Protein AF-A0A6H1NBL3-F1 (afdb_monomer_lite)

Secondary structure (DSSP, 8-state):
-PPPP---PPPP--------------S--GGGGTTS-TTTTTTTSS-EEEEEEEETTEEEEEEEETTTTEEEEEEEESS-S-EEEEEEETTEEEEEEE-SSTTS-SBPPPEE-SSSTT-EEEEEETTEEEEPPPTT----

pLDDT: mean 83.61, std 17.59, range [37.84, 98.5]

Structure (mmCIF, N/CA/C/O backbone):
data_AF-A0A6H1NBL3-F1
#
_entry.id   AF-A0A6H1NBL3-F1
#
loop_
_atom_site.group_PDB
_atom_site.id
_atom_site.type_symbol
_atom_site.label_atom_id
_atom_site.label_alt_id
_atom_site.label_comp_id
_atom_site.label_asym_id
_atom_site.label_entity_id
_atom_site.label_seq_id
_atom_site.pdbx_PDB_ins_code
_atom_site.Cartn_x
_atom_site.Cartn_y
_atom_site.Cartn_z
_atom_site.occupancy
_atom_site.B_iso_or_equiv
_atom_site.auth_seq_id
_atom_site.auth_comp_id
_atom_site.auth_asym_id
_atom_site.auth_atom_id
_atom_site.pdbx_PDB_model_num
ATOM 1 N N . MET A 1 1 ? 80.287 1.119 8.925 1.00 37.84 1 MET A N 1
ATOM 2 C CA . MET A 1 1 ? 79.124 0.773 8.079 1.00 37.84 1 MET A CA 1
ATOM 3 C C . MET A 1 1 ? 77.895 1.315 8.794 1.00 37.84 1 MET A C 1
ATOM 5 O O . MET A 1 1 ? 77.642 0.886 9.910 1.00 37.84 1 MET A O 1
ATOM 9 N N . ALA A 1 2 ? 77.258 2.354 8.249 1.00 40.44 2 ALA A N 1
ATOM 10 C CA . ALA A 1 2 ? 76.146 3.067 8.883 1.00 40.44 2 ALA A CA 1
ATOM 11 C C . ALA A 1 2 ? 74.809 2.470 8.414 1.00 40.44 2 ALA A C 1
ATOM 13 O O . ALA A 1 2 ? 74.634 2.261 7.215 1.00 40.44 2 ALA A O 1
ATOM 14 N N . ALA A 1 3 ? 73.904 2.173 9.348 1.00 44.50 3 ALA A N 1
ATOM 15 C CA . ALA A 1 3 ? 72.587 1.607 9.066 1.00 44.50 3 ALA A CA 1
ATOM 16 C C . ALA A 1 3 ? 71.527 2.718 9.071 1.00 44.50 3 ALA A C 1
ATOM 18 O O . ALA A 1 3 ? 71.349 3.419 10.067 1.00 44.50 3 ALA A O 1
ATOM 19 N N . THR A 1 4 ? 70.858 2.892 7.937 1.00 51.47 4 THR A N 1
ATOM 20 C CA . THR A 1 4 ? 69.825 3.904 7.697 1.00 51.47 4 THR A CA 1
ATOM 21 C C . THR A 1 4 ? 68.479 3.432 8.252 1.00 51.47 4 THR A C 1
ATOM 23 O O . THR A 1 4 ? 68.053 2.313 7.973 1.00 51.47 4 THR A O 1
ATOM 26 N N . VAL A 1 5 ? 67.794 4.285 9.017 1.00 49.59 5 VAL A N 1
ATOM 27 C CA . VAL A 1 5 ? 66.425 4.059 9.516 1.00 49.59 5 VAL A CA 1
ATOM 28 C C . VAL A 1 5 ? 65.434 4.596 8.483 1.00 49.59 5 VAL A C 1
ATOM 30 O O . VAL A 1 5 ? 65.539 5.753 8.084 1.00 49.59 5 VAL A O 1
ATOM 33 N N . VAL A 1 6 ? 64.466 3.779 8.060 1.00 50.47 6 VAL A N 1
ATOM 34 C CA . VAL A 1 6 ? 63.364 4.205 7.182 1.00 50.47 6 VAL A CA 1
ATOM 35 C C . VAL A 1 6 ? 62.082 4.248 8.009 1.00 50.47 6 VAL A C 1
ATOM 37 O O . VAL A 1 6 ? 61.618 3.222 8.497 1.00 50.47 6 VAL A O 1
ATOM 40 N N . VAL A 1 7 ? 61.528 5.448 8.189 1.00 51.19 7 VAL A N 1
ATOM 41 C CA . VAL A 1 7 ? 60.225 5.678 8.828 1.00 51.19 7 VAL A CA 1
ATOM 42 C C . VAL A 1 7 ? 59.164 5.667 7.731 1.00 51.19 7 VAL A C 1
ATOM 44 O O . VAL A 1 7 ? 59.145 6.552 6.878 1.00 51.19 7 VAL A O 1
ATOM 47 N N . THR A 1 8 ? 58.285 4.669 7.729 1.00 50.19 8 THR A N 1
ATOM 48 C CA . THR A 1 8 ? 57.103 4.649 6.860 1.00 50.19 8 THR A CA 1
ATOM 49 C C . THR A 1 8 ? 55.983 5.445 7.521 1.00 50.19 8 THR A C 1
ATOM 51 O O . THR A 1 8 ? 55.444 5.032 8.546 1.00 50.19 8 THR A O 1
ATOM 54 N N . ALA A 1 9 ? 55.652 6.600 6.943 1.00 55.16 9 ALA A N 1
ATOM 55 C CA . ALA A 1 9 ? 54.492 7.395 7.320 1.00 55.16 9 ALA A CA 1
ATOM 56 C C . ALA A 1 9 ? 53.205 6.620 6.985 1.00 55.16 9 ALA A C 1
ATOM 58 O O . ALA A 1 9 ? 52.962 6.291 5.825 1.00 55.16 9 ALA A O 1
ATOM 59 N N . GLY A 1 10 ? 52.400 6.307 8.003 1.00 49.34 10 GLY A N 1
ATOM 60 C CA . GLY A 1 10 ? 51.049 5.786 7.814 1.00 49.34 10 GLY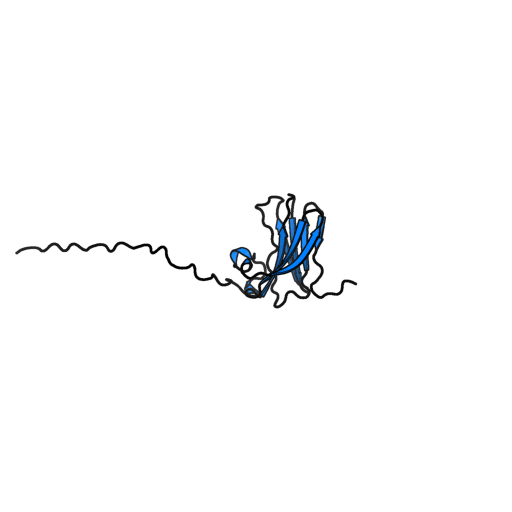 A CA 1
ATOM 61 C C . GLY A 1 10 ? 50.155 6.884 7.244 1.00 49.34 10 GLY A C 1
ATOM 62 O O . GLY A 1 10 ? 50.050 7.960 7.832 1.00 49.34 10 GLY A O 1
ATOM 63 N N . ALA A 1 11 ? 49.547 6.628 6.087 1.00 54.69 11 ALA A N 1
ATOM 64 C CA . ALA A 1 11 ? 48.503 7.479 5.543 1.00 54.69 11 ALA A CA 1
ATOM 65 C C . ALA A 1 11 ? 47.272 7.379 6.453 1.00 54.69 11 ALA A C 1
ATOM 67 O O . ALA A 1 11 ? 46.803 6.284 6.751 1.00 54.69 11 ALA A O 1
ATOM 68 N N . ALA A 1 12 ? 46.791 8.524 6.927 1.00 51.81 12 ALA A N 1
ATOM 69 C CA . ALA A 1 12 ? 45.518 8.623 7.615 1.00 51.81 12 ALA A CA 1
ATOM 70 C C . ALA A 1 12 ? 44.394 8.421 6.591 1.00 51.81 12 ALA A C 1
ATOM 72 O O . ALA A 1 12 ? 44.301 9.184 5.629 1.00 51.81 12 ALA A O 1
ATOM 73 N N . ASP A 1 13 ? 43.552 7.409 6.800 1.00 48.25 13 ASP A N 1
ATOM 74 C CA . ASP A 1 13 ? 42.266 7.282 6.122 1.00 48.25 13 ASP A CA 1
ATOM 75 C C . ASP A 1 13 ? 41.402 8.490 6.496 1.00 48.25 13 ASP A C 1
ATOM 77 O O . ASP A 1 13 ? 40.845 8.589 7.593 1.00 48.25 13 ASP A O 1
ATOM 81 N N . VAL A 1 14 ? 41.342 9.458 5.586 1.00 50.44 14 VAL A N 1
ATOM 82 C CA . VAL A 1 14 ? 40.421 10.585 5.675 1.00 50.44 14 VAL A CA 1
ATOM 83 C C . VAL A 1 14 ? 39.042 10.026 5.335 1.00 50.44 14 VAL A C 1
ATOM 85 O O . VAL A 1 14 ? 38.744 9.741 4.178 1.00 50.44 14 VAL A O 1
ATOM 88 N N . LEU A 1 15 ? 38.220 9.797 6.358 1.00 52.59 15 LEU A N 1
ATOM 89 C CA . LEU A 1 15 ? 36.793 9.535 6.193 1.00 52.59 15 LEU A CA 1
ATOM 90 C C . LEU A 1 15 ? 36.165 10.804 5.612 1.00 52.59 15 LEU A C 1
ATOM 92 O O . LEU A 1 15 ? 35.911 11.756 6.347 1.00 52.59 15 LEU A O 1
ATOM 96 N N . ASP A 1 16 ? 35.984 10.827 4.296 1.00 47.94 16 ASP A N 1
ATOM 97 C CA . ASP A 1 16 ? 35.260 11.876 3.588 1.00 47.94 16 ASP A CA 1
ATOM 98 C C . ASP A 1 16 ? 33.757 11.769 3.932 1.00 47.94 16 ASP A C 1
ATOM 100 O O . ASP A 1 16 ? 33.143 10.731 3.660 1.00 47.94 16 ASP A O 1
ATOM 104 N N . PRO A 1 17 ? 33.150 12.772 4.595 1.00 53.00 17 PRO A N 1
ATOM 105 C CA . PRO A 1 17 ? 31.740 12.739 4.965 1.00 53.00 17 PRO A CA 1
ATOM 106 C C . PRO A 1 17 ? 30.813 13.292 3.867 1.00 53.00 17 PRO A C 1
ATOM 108 O O . PRO A 1 17 ? 29.631 13.495 4.141 1.00 53.00 17 PRO A O 1
ATOM 111 N N . ASP A 1 18 ? 31.303 13.525 2.644 1.00 52.12 18 ASP A N 1
ATOM 112 C CA . ASP A 1 18 ? 30.566 14.210 1.576 1.00 52.12 18 ASP A CA 1
ATOM 113 C C . ASP A 1 18 ? 30.344 13.315 0.348 1.00 52.12 18 ASP A C 1
ATOM 115 O O . ASP A 1 18 ? 30.398 13.757 -0.795 1.00 52.12 18 ASP A O 1
ATOM 119 N N . GLN A 1 19 ? 30.055 12.026 0.552 1.00 55.97 19 GLN A N 1
ATOM 120 C CA . GLN A 1 19 ? 29.465 11.224 -0.517 1.00 55.97 19 GLN A CA 1
ATOM 121 C C . GLN A 1 19 ? 27.943 11.432 -0.487 1.00 55.97 19 GLN A C 1
ATOM 123 O O . GLN A 1 19 ? 27.290 10.953 0.448 1.00 55.97 19 GLN A O 1
ATOM 128 N N . PRO A 1 20 ? 27.328 12.093 -1.491 1.00 54.75 20 PRO A N 1
ATOM 129 C CA . PRO A 1 20 ? 25.880 12.103 -1.610 1.00 54.75 20 PRO A CA 1
ATOM 130 C C . PRO A 1 20 ? 25.423 10.651 -1.662 1.00 54.75 20 PRO A C 1
ATOM 132 O O . PRO A 1 20 ? 25.864 9.898 -2.536 1.00 54.75 20 PRO A O 1
ATOM 135 N N . ALA A 1 21 ? 24.579 10.238 -0.714 1.00 59.22 21 ALA A N 1
ATOM 136 C CA . ALA A 1 21 ? 23.981 8.915 -0.742 1.00 59.22 21 ALA A CA 1
ATOM 137 C C . ALA A 1 21 ? 23.306 8.753 -2.108 1.00 59.22 21 ALA A C 1
ATOM 139 O O . ALA A 1 21 ? 22.300 9.411 -2.389 1.00 59.22 21 ALA A O 1
ATOM 140 N N . ALA A 1 22 ? 23.904 7.935 -2.981 1.00 59.16 22 ALA A N 1
ATOM 141 C CA . ALA A 1 22 ? 23.353 7.674 -4.300 1.00 59.16 22 ALA A CA 1
ATOM 142 C C . ALA A 1 22 ? 21.890 7.253 -4.118 1.00 59.16 22 ALA A C 1
ATOM 144 O O . ALA A 1 22 ? 21.587 6.547 -3.145 1.00 59.16 22 ALA A O 1
ATOM 145 N N . PRO A 1 23 ? 20.966 7.690 -4.992 1.00 58.66 23 PRO A N 1
ATOM 146 C CA . PRO A 1 23 ? 19.578 7.292 -4.868 1.00 58.66 23 PRO A CA 1
ATOM 147 C C . PRO A 1 23 ? 19.529 5.766 -4.916 1.00 58.66 23 PRO A C 1
ATOM 149 O O . PRO A 1 23 ? 19.715 5.171 -5.971 1.00 58.66 23 PRO A O 1
ATOM 152 N N . THR A 1 24 ? 19.339 5.136 -3.752 1.00 65.62 24 THR A N 1
ATOM 153 C CA . THR A 1 24 ? 19.089 3.698 -3.648 1.00 65.62 24 THR A CA 1
ATOM 154 C C . THR A 1 24 ? 17.899 3.400 -4.544 1.00 65.62 24 THR A C 1
ATOM 156 O O . THR A 1 24 ? 16.771 3.808 -4.242 1.00 65.62 24 THR A O 1
ATOM 159 N N . SER A 1 25 ? 18.186 2.788 -5.687 1.00 78.81 25 SER A N 1
ATOM 160 C CA . SER A 1 25 ? 17.185 2.211 -6.564 1.00 78.81 25 SER A CA 1
ATOM 161 C C . SER A 1 25 ? 16.447 1.120 -5.801 1.00 78.81 25 SER A C 1
ATOM 163 O O . SER A 1 25 ? 17.005 0.528 -4.875 1.00 78.81 25 SER A O 1
ATOM 165 N N . ALA A 1 26 ? 15.209 0.844 -6.202 1.00 88.69 26 ALA A N 1
ATOM 166 C CA . ALA A 1 26 ? 14.515 -0.356 -5.761 1.00 88.69 26 ALA A CA 1
ATOM 167 C C . ALA A 1 26 ? 15.433 -1.585 -5.893 1.00 88.69 26 ALA A C 1
ATOM 169 O O . ALA A 1 26 ? 16.112 -1.737 -6.913 1.00 88.69 26 ALA A O 1
ATOM 170 N N . SER A 1 27 ? 15.477 -2.434 -4.867 1.00 91.75 27 SER A N 1
ATOM 171 C CA . SER A 1 27 ? 16.307 -3.650 -4.856 1.00 91.75 27 SER A CA 1
ATOM 172 C C . SER A 1 27 ? 15.657 -4.834 -5.571 1.00 91.75 27 SER A C 1
ATOM 174 O O . SER A 1 27 ? 16.341 -5.804 -5.889 1.00 91.75 27 SER A O 1
ATOM 176 N N . CYS A 1 28 ? 14.361 -4.744 -5.872 1.00 96.12 28 CYS A N 1
ATOM 177 C CA . CYS A 1 28 ? 13.594 -5.762 -6.581 1.00 96.12 28 CYS A CA 1
ATOM 178 C C . CYS A 1 28 ? 12.640 -5.118 -7.602 1.00 96.12 28 CYS A C 1
ATOM 180 O O . CYS A 1 28 ? 12.397 -3.907 -7.580 1.00 96.12 28 CYS A O 1
ATOM 182 N N . ARG A 1 29 ? 12.060 -5.934 -8.495 1.00 96.56 29 ARG A N 1
ATOM 183 C CA . ARG A 1 29 ? 10.996 -5.489 -9.407 1.00 96.56 29 ARG A CA 1
ATOM 184 C C . ARG A 1 29 ? 9.998 -6.601 -9.729 1.00 96.56 29 ARG A C 1
ATOM 186 O O . ARG A 1 29 ? 10.364 -7.753 -9.931 1.00 96.56 29 ARG A O 1
ATOM 193 N N . GLY A 1 30 ? 8.722 -6.245 -9.848 1.00 95.81 30 GLY A N 1
ATOM 194 C CA . GLY A 1 30 ? 7.638 -7.129 -10.253 1.00 95.81 30 GLY A CA 1
ATOM 195 C C . GLY A 1 30 ? 7.521 -8.335 -9.327 1.00 95.81 30 GLY A C 1
ATOM 196 O O . GLY A 1 30 ? 7.360 -8.184 -8.118 1.00 95.81 30 GLY A O 1
ATOM 197 N N . ARG A 1 31 ? 7.602 -9.540 -9.903 1.00 96.56 31 ARG A N 1
ATOM 198 C CA . ARG A 1 31 ? 7.495 -10.802 -9.155 1.00 96.56 31 ARG A CA 1
ATOM 199 C C . ARG A 1 31 ? 8.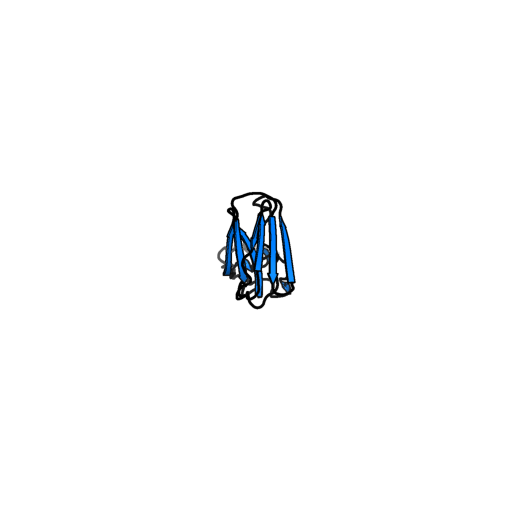625 -11.006 -8.150 1.00 96.56 31 ARG A C 1
ATOM 201 O O . ARG A 1 31 ? 8.374 -11.632 -7.129 1.00 96.56 31 ARG A O 1
ATOM 208 N N . ASP A 1 32 ? 9.801 -10.423 -8.370 1.00 96.94 32 ASP A N 1
ATOM 209 C CA . ASP A 1 32 ? 10.918 -10.536 -7.421 1.00 96.94 32 ASP A CA 1
ATOM 210 C C . ASP A 1 32 ? 10.637 -9.784 -6.109 1.00 96.94 32 ASP A C 1
ATOM 212 O O . ASP A 1 32 ? 11.187 -10.116 -5.064 1.00 96.94 32 ASP A O 1
ATOM 216 N N . CYS A 1 33 ? 9.740 -8.793 -6.145 1.00 96.94 33 CYS A N 1
ATOM 217 C CA . CYS A 1 33 ? 9.250 -8.092 -4.958 1.00 96.94 33 CYS A CA 1
ATOM 218 C C . CYS A 1 33 ? 8.049 -8.780 -4.291 1.00 96.94 33 CYS A C 1
ATOM 220 O O . CYS A 1 33 ? 7.614 -8.347 -3.222 1.00 96.94 33 CYS A O 1
ATOM 222 N N . GLN A 1 34 ? 7.440 -9.781 -4.933 1.00 97.25 34 GLN A N 1
ATOM 223 C CA . GLN A 1 34 ? 6.181 -10.348 -4.463 1.00 97.25 34 GLN A CA 1
ATOM 224 C C . GLN A 1 34 ? 6.366 -11.017 -3.097 1.00 97.25 34 GLN A C 1
ATOM 226 O O . GLN A 1 34 ? 7.253 -11.844 -2.909 1.00 97.25 34 GLN A O 1
ATOM 231 N N . GLY A 1 35 ? 5.511 -10.663 -2.137 1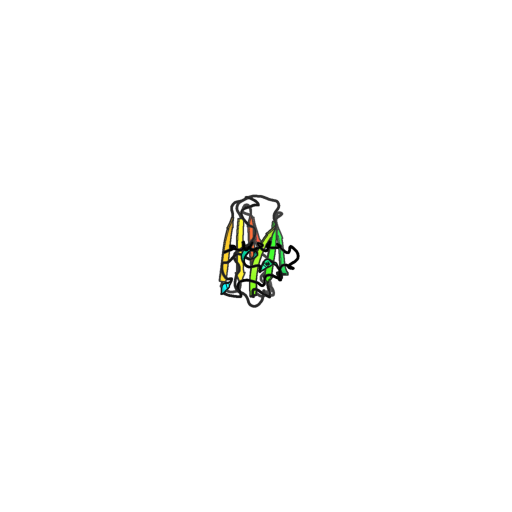.00 97.12 35 GLY A N 1
ATOM 232 C CA . GLY A 1 35 ? 5.598 -11.170 -0.766 1.00 97.12 35 GLY A CA 1
ATOM 233 C C . GLY A 1 35 ? 6.607 -10.436 0.125 1.00 97.12 35 GLY A C 1
ATOM 234 O O . GLY A 1 35 ? 6.605 -10.672 1.331 1.00 97.12 35 GLY A O 1
ATOM 235 N N . GLN A 1 36 ? 7.403 -9.510 -0.419 1.00 96.94 36 GLN A N 1
ATOM 236 C CA . GLN A 1 36 ? 8.300 -8.659 0.366 1.00 96.94 36 GLN A CA 1
ATOM 237 C C . GLN A 1 36 ? 7.601 -7.390 0.851 1.00 96.94 36 GLN A C 1
ATOM 239 O O . GLN A 1 36 ? 6.590 -6.961 0.295 1.00 96.94 36 GLN A O 1
ATOM 244 N N . PHE A 1 37 ? 8.144 -6.755 1.888 1.00 95.81 37 PHE A N 1
ATOM 245 C CA . PHE A 1 37 ? 7.633 -5.471 2.370 1.00 95.81 37 PHE A CA 1
ATOM 246 C C . PHE A 1 37 ? 8.259 -4.292 1.609 1.00 95.81 37 PHE A C 1
ATOM 248 O O . PHE A 1 37 ? 9.427 -4.347 1.234 1.00 95.81 37 PHE A O 1
ATOM 255 N N . PRO A 1 38 ? 7.521 -3.186 1.404 1.00 94.56 38 PRO A N 1
ATOM 256 C CA . PRO A 1 38 ? 7.969 -2.088 0.543 1.00 94.56 38 PRO A CA 1
ATOM 257 C C . PRO A 1 38 ? 9.132 -1.268 1.118 1.00 94.56 38 PRO A C 1
ATOM 259 O O . PRO A 1 38 ? 9.872 -0.649 0.355 1.00 94.56 38 PRO A O 1
ATOM 262 N N . THR A 1 39 ? 9.288 -1.216 2.447 1.00 93.06 39 THR A N 1
ATOM 263 C CA . THR A 1 39 ? 10.324 -0.393 3.096 1.00 93.06 39 THR A CA 1
ATOM 264 C C . THR A 1 39 ? 11.731 -0.975 2.924 1.00 93.06 39 THR A C 1
ATOM 266 O O . THR A 1 39 ? 12.588 -0.223 2.459 1.00 93.06 39 THR A O 1
ATOM 269 N N . PRO A 1 40 ? 11.992 -2.267 3.233 1.00 92.75 40 PRO A N 1
ATOM 270 C CA . PRO A 1 40 ? 13.297 -2.881 2.969 1.00 92.75 40 PRO A CA 1
ATOM 271 C C . PRO A 1 40 ? 13.726 -2.780 1.504 1.00 92.75 40 PRO A C 1
ATOM 273 O O . PRO A 1 40 ? 14.895 -2.535 1.231 1.00 92.75 40 PRO A O 1
ATOM 276 N N . GLU A 1 41 ? 12.768 -2.877 0.577 1.00 94.38 41 GLU A N 1
ATOM 277 C CA . GLU A 1 41 ? 13.050 -2.886 -0.860 1.00 94.38 41 GLU A CA 1
ATOM 278 C C . GLU A 1 41 ? 13.157 -1.488 -1.499 1.00 94.38 41 GLU A C 1
ATOM 280 O O . GLU A 1 41 ? 13.259 -1.349 -2.718 1.00 94.38 41 GLU A O 1
ATOM 285 N N . ALA A 1 42 ? 13.068 -0.428 -0.688 1.00 95.00 42 ALA A N 1
ATOM 286 C CA . ALA A 1 42 ? 13.009 0.973 -1.115 1.00 95.00 42 ALA A CA 1
ATOM 287 C C . ALA A 1 42 ? 11.837 1.335 -2.059 1.00 95.00 42 ALA A C 1
ATOM 289 O O . ALA A 1 42 ? 11.755 2.475 -2.526 1.00 95.00 42 ALA A O 1
ATOM 290 N N . CYS A 1 43 ? 10.871 0.433 -2.260 1.00 95.75 43 CYS A N 1
ATOM 291 C CA . CYS A 1 43 ? 9.697 0.642 -3.112 1.00 95.75 43 CYS A CA 1
ATOM 292 C C . CYS A 1 43 ? 8.780 1.763 -2.621 1.00 95.75 43 CYS A C 1
ATOM 294 O O . CYS A 1 43 ? 8.035 2.343 -3.401 1.00 95.75 43 CYS A O 1
ATOM 296 N N . GLY A 1 44 ? 8.841 2.121 -1.337 1.00 94.19 44 GLY A N 1
ATOM 297 C CA . GLY A 1 44 ? 8.081 3.251 -0.800 1.00 94.19 44 GLY A CA 1
ATOM 298 C C . GLY A 1 44 ? 8.503 4.631 -1.330 1.00 94.19 44 GLY A C 1
ATOM 299 O O . GLY A 1 44 ? 7.739 5.581 -1.169 1.00 94.19 44 GLY A O 1
ATOM 300 N N . ARG A 1 45 ? 9.690 4.767 -1.946 1.00 93.12 45 ARG A N 1
ATOM 301 C CA . ARG A 1 45 ? 10.289 6.071 -2.298 1.00 93.12 45 ARG A CA 1
ATOM 302 C C . ARG A 1 45 ? 9.560 6.820 -3.409 1.00 93.12 45 ARG A C 1
ATOM 304 O O . ARG A 1 45 ? 9.373 8.027 -3.301 1.00 93.12 45 ARG A O 1
ATOM 311 N N . ASP A 1 46 ? 9.156 6.124 -4.464 1.00 94.56 46 ASP A N 1
ATOM 312 C CA . ASP A 1 46 ? 8.416 6.695 -5.598 1.00 94.56 46 ASP A CA 1
ATOM 313 C C . ASP A 1 46 ? 6.925 6.327 -5.567 1.00 94.56 46 ASP A C 1
ATOM 315 O O . ASP A 1 46 ? 6.183 6.588 -6.519 1.00 94.56 46 ASP A O 1
ATOM 319 N N . ALA A 1 47 ? 6.486 5.721 -4.464 1.00 97.06 47 ALA A N 1
ATOM 320 C CA . ALA A 1 47 ? 5.158 5.169 -4.342 1.00 97.06 47 ALA A CA 1
ATOM 321 C C . ALA A 1 47 ? 4.084 6.248 -4.246 1.00 97.06 47 ALA A C 1
ATOM 323 O O . ALA A 1 47 ? 4.117 7.144 -3.391 1.00 97.06 47 ALA A O 1
ATOM 324 N N . ARG A 1 48 ? 3.058 6.101 -5.073 1.00 97.69 48 ARG A N 1
ATOM 325 C CA . ARG A 1 48 ? 1.900 6.988 -5.144 1.00 97.69 48 ARG A CA 1
ATOM 326 C C . ARG A 1 48 ? 0.705 6.347 -4.468 1.00 97.69 48 ARG A C 1
ATOM 328 O O . ARG A 1 48 ? 0.608 5.129 -4.370 1.00 97.69 48 ARG A O 1
ATOM 335 N N . THR A 1 49 ? -0.180 7.188 -3.948 1.00 98.00 49 THR A N 1
ATOM 336 C CA . THR A 1 49 ? -1.470 6.737 -3.432 1.00 98.00 49 THR A CA 1
ATOM 337 C C . THR A 1 49 ? -2.468 6.810 -4.569 1.00 98.00 49 THR A C 1
ATOM 339 O O . THR A 1 49 ? -2.794 7.897 -5.032 1.00 98.00 49 THR A O 1
ATOM 342 N N . GLU A 1 50 ? -2.941 5.652 -4.999 1.00 97.44 50 GLU A N 1
ATOM 343 C CA . GLU A 1 50 ? -3.836 5.518 -6.145 1.00 97.44 50 GLU A CA 1
ATOM 344 C C . GLU A 1 50 ? -5.308 5.499 -5.703 1.00 97.44 50 GLU A C 1
ATOM 346 O O . GLU A 1 50 ? -6.189 5.987 -6.404 1.00 97.44 50 GLU A O 1
ATOM 351 N N . SER A 1 51 ? -5.585 4.981 -4.500 1.00 96.69 51 SER A N 1
ATOM 352 C CA . SER A 1 51 ? -6.910 5.021 -3.875 1.00 96.69 51 SER A CA 1
ATOM 353 C C . SER A 1 51 ? -6.811 5.202 -2.366 1.00 96.69 51 SER A C 1
ATOM 355 O O . SER A 1 51 ? -5.784 4.914 -1.748 1.00 96.69 51 SER A O 1
ATOM 357 N N . THR A 1 52 ? -7.883 5.690 -1.749 1.00 96.56 52 THR A N 1
ATOM 358 C CA . THR A 1 52 ? -7.964 5.889 -0.300 1.00 96.56 52 THR A CA 1
ATOM 359 C C . THR A 1 52 ? -9.376 5.619 0.193 1.00 96.56 52 THR A C 1
ATOM 361 O O . THR A 1 52 ? -10.351 6.045 -0.424 1.00 96.56 52 THR A O 1
ATOM 364 N N . VAL A 1 53 ? -9.487 4.954 1.341 1.00 95.88 53 VAL A N 1
ATOM 365 C CA . VAL A 1 53 ? -10.731 4.872 2.108 1.00 95.88 53 VAL A CA 1
ATOM 366 C C . VAL A 1 53 ? -10.466 5.233 3.564 1.00 95.88 53 VAL A C 1
ATOM 368 O O . VAL A 1 53 ? -9.456 4.839 4.144 1.00 95.88 53 VAL A O 1
ATOM 371 N N . THR A 1 54 ? -11.401 5.958 4.169 1.00 93.69 54 THR A N 1
ATOM 372 C CA . THR A 1 54 ? -11.372 6.285 5.595 1.00 93.69 54 THR A CA 1
ATOM 373 C C . THR A 1 54 ? -12.606 5.700 6.258 1.00 93.69 54 THR A C 1
ATOM 375 O O . THR A 1 54 ? -13.727 5.957 5.822 1.00 93.69 54 THR A O 1
ATOM 378 N N . ARG A 1 55 ? -12.420 4.915 7.322 1.00 89.50 55 ARG A N 1
ATOM 379 C CA . ARG A 1 55 ? -13.528 4.318 8.079 1.00 89.50 55 ARG A CA 1
ATOM 380 C C . ARG A 1 55 ? -13.141 4.136 9.540 1.00 89.50 55 ARG A C 1
ATOM 382 O O . ARG A 1 55 ? -12.085 3.592 9.828 1.00 89.50 55 ARG A O 1
ATOM 389 N N . ALA A 1 56 ? -14.001 4.560 10.466 1.00 84.94 56 ALA A N 1
ATOM 390 C CA . ALA A 1 56 ? -13.801 4.354 11.907 1.00 84.94 56 ALA A CA 1
ATOM 391 C C . ALA A 1 56 ? -12.393 4.757 12.416 1.00 84.94 56 ALA A C 1
ATOM 393 O O . ALA A 1 56 ? -11.785 4.052 13.212 1.00 84.94 56 ALA A O 1
ATOM 394 N N . GLY A 1 57 ? -11.843 5.872 11.918 1.00 83.56 57 GLY A N 1
ATOM 395 C CA . GLY A 1 57 ? -10.534 6.387 12.347 1.00 83.56 57 GLY A CA 1
ATOM 396 C C . GLY A 1 57 ? -9.305 5.686 11.749 1.00 83.56 57 GLY A C 1
ATOM 397 O O . GLY A 1 57 ? -8.183 6.092 12.052 1.00 83.56 57 GLY A O 1
ATOM 398 N N . GLN A 1 58 ? -9.490 4.681 10.885 1.00 88.06 58 GLN A N 1
ATOM 399 C CA . GLN A 1 58 ? -8.424 4.114 10.055 1.00 88.06 58 GLN A CA 1
ATOM 400 C C . GLN A 1 58 ? -8.492 4.689 8.633 1.00 88.06 58 GLN A C 1
ATOM 402 O O . GLN A 1 58 ? -9.579 4.872 8.080 1.00 88.06 58 GLN A O 1
ATOM 407 N N . VAL A 1 59 ? -7.329 4.956 8.048 1.00 93.81 59 VAL A N 1
ATOM 408 C CA . VAL A 1 59 ? -7.149 5.354 6.650 1.00 93.81 59 VAL A CA 1
ATOM 409 C C . VAL A 1 59 ? -6.387 4.235 5.956 1.00 93.81 59 VAL A C 1
ATOM 411 O O . VAL A 1 59 ? -5.276 3.912 6.368 1.00 93.81 59 VAL A O 1
ATOM 414 N N . VAL A 1 60 ? -6.982 3.645 4.926 1.00 96.12 60 VAL A N 1
ATOM 415 C CA . VAL A 1 60 ? -6.358 2.608 4.097 1.00 96.12 60 VAL A CA 1
ATOM 416 C C . VAL A 1 60 ? -6.003 3.226 2.757 1.00 96.12 60 VAL A C 1
ATOM 418 O O . VAL A 1 60 ? -6.846 3.851 2.109 1.00 96.12 60 VAL A O 1
ATOM 421 N N . LEU A 1 61 ? -4.747 3.070 2.364 1.00 97.75 61 LEU A N 1
ATOM 422 C CA . LEU A 1 61 ? -4.159 3.611 1.153 1.00 97.75 61 LEU A CA 1
ATOM 423 C C . LEU A 1 61 ? -3.802 2.452 0.229 1.00 97.75 61 LEU A C 1
ATOM 425 O O . LEU A 1 61 ? -3.082 1.539 0.629 1.00 97.75 61 LEU A O 1
ATOM 429 N N . LEU A 1 62 ? -4.253 2.524 -1.019 1.00 98.19 62 LEU A N 1
ATOM 430 C CA . LEU A 1 62 ? -3.717 1.689 -2.086 1.00 98.19 62 LEU A CA 1
ATOM 431 C C . LEU A 1 62 ? -2.484 2.381 -2.652 1.00 98.19 62 LEU A C 1
ATOM 433 O O . LEU A 1 62 ? -2.586 3.475 -3.213 1.00 98.19 62 LEU A O 1
ATOM 437 N N . ARG A 1 63 ? -1.322 1.763 -2.459 1.00 98.38 63 ARG A N 1
ATOM 438 C CA . ARG A 1 63 ? -0.023 2.303 -2.853 1.00 98.38 63 ARG A CA 1
ATOM 439 C C . ARG A 1 63 ? 0.480 1.573 -4.094 1.00 98.38 63 ARG A C 1
ATOM 441 O O . ARG A 1 63 ? 0.312 0.361 -4.193 1.00 98.38 63 ARG A O 1
ATOM 448 N N . PHE A 1 64 ? 1.100 2.305 -5.015 1.00 97.94 64 PHE A N 1
ATOM 449 C CA . PHE A 1 64 ? 1.726 1.763 -6.223 1.00 97.94 64 PHE A CA 1
ATOM 450 C C . PHE A 1 64 ? 3.102 2.383 -6.439 1.00 97.94 64 PHE A C 1
ATOM 452 O O . PHE A 1 64 ? 3.230 3.608 -6.404 1.00 97.94 64 PHE A O 1
ATOM 459 N N . SER A 1 65 ? 4.111 1.554 -6.700 1.00 97.69 65 SER A N 1
ATOM 460 C CA . SER A 1 65 ? 5.457 1.995 -7.080 1.00 97.69 65 SER A CA 1
ATOM 461 C C . SER A 1 65 ? 5.726 1.672 -8.552 1.00 97.69 65 SER A C 1
ATOM 463 O O . SER A 1 65 ? 5.788 0.493 -8.916 1.00 97.69 65 SER A O 1
ATOM 465 N N . PRO A 1 66 ? 5.922 2.687 -9.414 1.00 96.12 66 PRO A N 1
ATOM 466 C CA . PRO A 1 66 ? 6.323 2.471 -10.802 1.00 96.12 66 PRO A CA 1
ATOM 467 C C . PRO A 1 66 ? 7.692 1.792 -10.944 1.00 96.12 66 PRO A C 1
ATOM 469 O O . PRO A 1 66 ? 7.862 0.951 -11.830 1.00 96.12 66 PRO A O 1
ATOM 472 N N . SER A 1 67 ? 8.665 2.136 -10.092 1.00 95.56 67 SER A N 1
ATOM 473 C CA . SER A 1 67 ? 10.010 1.545 -10.134 1.00 95.56 67 SER A CA 1
ATOM 474 C C . SER A 1 67 ? 10.008 0.067 -9.749 1.00 95.56 67 SER A C 1
ATOM 476 O O . SER A 1 67 ? 10.649 -0.732 -10.435 1.00 95.56 67 SER A O 1
ATOM 478 N N . CYS A 1 68 ? 9.223 -0.315 -8.737 1.00 97.06 68 CYS A N 1
ATOM 479 C CA . CYS A 1 68 ? 9.083 -1.709 -8.324 1.00 97.06 68 CYS A CA 1
ATOM 480 C C . CYS A 1 68 ? 8.035 -2.486 -9.119 1.00 97.06 68 CYS A C 1
ATOM 482 O O . CYS A 1 68 ? 8.066 -3.708 -9.081 1.00 97.06 68 CYS A O 1
ATOM 484 N N . ALA A 1 69 ? 7.129 -1.836 -9.855 1.00 97.12 69 ALA A N 1
ATOM 485 C CA . ALA A 1 69 ? 5.985 -2.488 -10.503 1.00 97.12 69 ALA A CA 1
ATOM 486 C C . ALA A 1 69 ? 5.197 -3.383 -9.521 1.00 97.12 69 ALA A C 1
ATOM 488 O O . ALA A 1 69 ? 4.969 -4.574 -9.765 1.00 97.12 69 ALA A O 1
ATOM 489 N N . THR A 1 70 ? 4.827 -2.802 -8.379 1.00 97.94 70 THR A N 1
ATOM 490 C CA . THR A 1 70 ? 4.080 -3.473 -7.311 1.00 97.94 70 THR A CA 1
ATOM 491 C C . THR A 1 70 ? 3.015 -2.574 -6.698 1.00 97.94 70 THR A C 1
ATOM 493 O O . THR A 1 70 ? 3.134 -1.344 -6.697 1.00 97.94 70 THR A O 1
ATOM 496 N N . VAL A 1 71 ? 1.989 -3.209 -6.131 1.00 98.38 71 VAL A N 1
ATOM 497 C CA . VAL A 1 71 ? 0.962 -2.582 -5.292 1.00 98.38 71 VAL A CA 1
ATOM 498 C C . VAL A 1 71 ? 0.967 -3.163 -3.880 1.00 98.38 71 VAL A C 1
ATOM 500 O O . VAL A 1 71 ? 1.338 -4.317 -3.673 1.00 98.38 71 VAL A O 1
ATOM 503 N N . TRP A 1 72 ? 0.543 -2.374 -2.895 1.00 98.50 72 TRP A N 1
ATOM 504 C CA . TRP A 1 72 ? 0.300 -2.840 -1.527 1.00 98.50 72 TRP A CA 1
ATOM 505 C C . TRP A 1 72 ? -0.739 -1.968 -0.823 1.00 98.50 72 TRP A C 1
ATOM 507 O O . TRP A 1 72 ? -1.041 -0.847 -1.241 1.00 98.50 72 TRP A O 1
ATOM 517 N N . SER A 1 73 ? -1.282 -2.498 0.267 1.00 97.94 73 SER A N 1
ATOM 518 C CA . SER A 1 73 ? -2.137 -1.761 1.191 1.00 97.94 73 SER A CA 1
ATOM 519 C C . SER A 1 73 ? -1.273 -1.143 2.288 1.00 97.94 73 SER A C 1
ATOM 521 O O . SER A 1 73 ? -0.427 -1.833 2.846 1.00 97.94 73 SER A O 1
ATOM 523 N N . GLU A 1 74 ? -1.451 0.143 2.588 1.00 96.50 74 GLU A N 1
ATOM 524 C CA . GLU A 1 74 ? -0.814 0.853 3.710 1.00 96.50 74 GLU A CA 1
ATOM 525 C C . GLU A 1 74 ? -1.904 1.452 4.605 1.00 96.50 74 GLU A C 1
ATOM 527 O O . GLU A 1 74 ? -2.852 2.071 4.125 1.00 96.50 74 GLU A O 1
ATOM 532 N N . VAL A 1 75 ? -1.779 1.288 5.918 1.00 93.88 75 VAL A N 1
ATOM 533 C CA . VAL A 1 75 ? -2.787 1.690 6.898 1.00 93.88 75 VAL A CA 1
ATOM 534 C C . VAL A 1 75 ? -2.225 2.741 7.829 1.00 93.88 75 VAL A C 1
ATOM 536 O O . VAL A 1 75 ? -1.186 2.562 8.454 1.00 93.88 75 VAL A O 1
ATOM 539 N N . ARG A 1 76 ? -2.979 3.820 8.005 1.00 91.25 76 ARG A N 1
ATOM 540 C CA . ARG A 1 76 ? -2.723 4.838 9.022 1.00 91.25 76 ARG A CA 1
ATOM 541 C C . ARG A 1 76 ? -3.880 4.830 9.998 1.00 91.25 76 ARG A C 1
ATOM 543 O O . ARG A 1 76 ? -5.025 5.048 9.617 1.00 91.25 76 ARG A O 1
ATOM 550 N N . THR A 1 77 ? -3.601 4.572 11.264 1.00 85.31 77 THR A N 1
ATOM 551 C CA . THR A 1 77 ? -4.629 4.557 12.304 1.00 85.31 77 THR A CA 1
ATOM 552 C C . THR A 1 77 ? -4.063 5.097 13.607 1.00 85.31 77 THR A C 1
ATOM 554 O O . THR A 1 77 ? -2.889 4.898 13.912 1.00 85.31 77 THR A O 1
ATOM 557 N N . ARG A 1 78 ? -4.903 5.809 14.361 1.00 77.00 78 ARG A N 1
ATOM 558 C CA . ARG A 1 78 ? -4.585 6.271 15.721 1.00 77.00 78 ARG A CA 1
ATOM 559 C C . ARG A 1 78 ? -5.021 5.268 16.790 1.00 77.00 78 ARG A C 1
ATOM 561 O O . ARG A 1 78 ? -4.657 5.420 17.948 1.00 77.00 78 ARG A O 1
ATOM 568 N N . THR A 1 79 ? -5.818 4.271 16.411 1.00 70.88 79 THR A N 1
ATOM 569 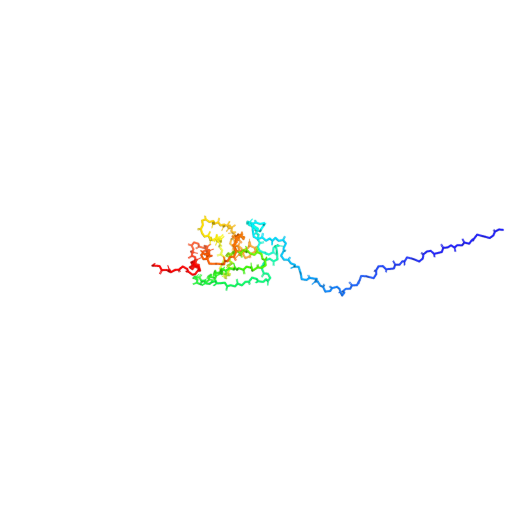C CA . THR A 1 79 ? -6.340 3.241 17.312 1.00 70.88 79 THR A CA 1
ATOM 570 C C . THR A 1 79 ? -5.460 1.992 17.277 1.00 70.88 79 THR A C 1
ATOM 572 O O . THR A 1 79 ? -5.028 1.547 16.210 1.00 70.88 79 THR A O 1
ATOM 575 N N . GLY A 1 80 ? -5.196 1.423 18.454 1.00 69.06 80 GLY A N 1
ATOM 576 C CA . GLY A 1 80 ? -4.554 0.116 18.597 1.00 69.06 80 GLY A CA 1
ATOM 577 C C . GLY A 1 80 ? -5.514 -1.048 18.318 1.00 69.06 80 GLY A C 1
ATOM 578 O O . GLY A 1 80 ? -6.711 -0.853 18.106 1.00 69.06 80 GLY A O 1
ATOM 579 N N . GLY A 1 81 ? -4.979 -2.267 18.337 1.00 77.81 81 GLY A N 1
ATOM 580 C CA . GLY A 1 81 ? -5.723 -3.521 18.131 1.00 77.81 81 GLY A CA 1
ATOM 581 C C . GLY A 1 81 ? -5.237 -4.312 16.917 1.00 77.81 81 GLY A C 1
ATOM 582 O O . GLY A 1 81 ? -4.697 -3.726 15.983 1.00 77.81 81 GLY A O 1
ATOM 583 N N . ALA A 1 82 ? -5.398 -5.642 16.943 1.00 77.69 82 ALA A N 1
ATOM 584 C CA . ALA A 1 82 ? -4.866 -6.529 15.905 1.00 77.69 82 ALA A CA 1
ATOM 585 C C . ALA A 1 82 ? -5.304 -6.083 14.503 1.00 77.69 82 ALA A C 1
ATOM 587 O O . ALA A 1 82 ? -6.479 -5.755 14.281 1.00 77.69 82 ALA A O 1
ATOM 588 N N . ARG A 1 83 ? -4.345 -6.064 13.577 1.00 88.88 83 ARG A N 1
ATOM 589 C CA . ARG A 1 83 ? -4.529 -5.573 12.213 1.00 88.88 83 ARG A CA 1
ATOM 590 C C . ARG A 1 83 ? -4.334 -6.719 11.241 1.00 88.88 83 ARG A C 1
ATOM 592 O O . ARG A 1 83 ? -3.353 -7.439 11.345 1.00 88.88 83 ARG A O 1
ATOM 599 N N . ALA A 1 84 ? -5.235 -6.872 10.285 1.00 93.19 84 ALA A N 1
ATOM 600 C CA . ALA A 1 84 ? -4.969 -7.654 9.083 1.00 93.19 84 ALA A CA 1
ATOM 601 C C . ALA A 1 84 ? -4.973 -6.683 7.909 1.00 93.19 84 ALA A C 1
ATOM 603 O O . ALA A 1 84 ? -5.942 -5.945 7.753 1.00 93.19 84 ALA A O 1
ATOM 604 N N . ILE A 1 85 ? -3.895 -6.640 7.136 1.00 95.25 85 ILE A N 1
ATOM 605 C CA . ILE A 1 85 ? -3.722 -5.702 6.027 1.00 95.25 85 ILE A CA 1
ATOM 606 C C . ILE A 1 85 ? -3.477 -6.531 4.778 1.00 95.25 85 ILE A C 1
ATOM 608 O O . ILE A 1 85 ? -2.500 -7.279 4.724 1.00 95.25 85 ILE A O 1
ATOM 612 N N . SER A 1 86 ? -4.366 -6.410 3.796 1.00 97.19 86 SER A N 1
ATOM 613 C CA . SER A 1 86 ? -4.307 -7.193 2.568 1.00 97.19 86 SER A CA 1
ATOM 614 C C . SER A 1 86 ? -4.351 -6.323 1.324 1.00 97.19 86 SER A C 1
ATOM 616 O O . SER A 1 86 ? -4.914 -5.228 1.315 1.00 97.19 86 SER A O 1
ATOM 618 N N . ILE A 1 87 ? -3.733 -6.834 0.270 1.00 97.81 87 ILE A N 1
ATOM 619 C CA . ILE A 1 87 ? -3.785 -6.299 -1.081 1.00 97.81 87 ILE A CA 1
ATOM 620 C C . ILE A 1 87 ? -4.276 -7.408 -2.000 1.00 97.81 87 ILE A C 1
ATOM 622 O O . ILE A 1 87 ? -3.793 -8.538 -1.927 1.00 97.81 87 ILE A O 1
ATOM 626 N N . ARG A 1 88 ? -5.221 -7.071 -2.869 1.00 96.50 88 ARG A N 1
ATOM 627 C CA . ARG A 1 88 ? -5.722 -7.961 -3.909 1.00 96.50 88 ARG A CA 1
ATOM 628 C C . ARG A 1 88 ? -5.559 -7.301 -5.266 1.00 96.50 88 ARG A C 1
ATOM 630 O O . ARG A 1 88 ? -5.793 -6.103 -5.389 1.00 96.50 88 ARG A O 1
ATOM 637 N N . SER A 1 89 ? -5.188 -8.077 -6.273 1.00 93.31 89 SER A N 1
ATOM 638 C CA . SER A 1 89 ? -5.263 -7.687 -7.681 1.00 93.31 89 SER A CA 1
ATOM 639 C C . SER A 1 89 ? -5.616 -8.920 -8.489 1.00 93.31 89 SER A C 1
ATOM 641 O O . SER A 1 89 ? -4.978 -9.958 -8.335 1.00 93.31 89 SER A O 1
ATOM 643 N N . ASP A 1 90 ? -6.631 -8.807 -9.341 1.00 86.69 90 ASP A N 1
ATOM 644 C CA . ASP A 1 90 ? -7.128 -9.916 -10.154 1.00 86.69 90 ASP A CA 1
ATOM 645 C C . ASP A 1 90 ? -7.451 -11.162 -9.301 1.00 86.69 90 ASP A C 1
ATOM 647 O O . ASP A 1 90 ? -8.414 -11.146 -8.531 1.00 86.69 90 ASP A O 1
ATOM 651 N N . GLN A 1 91 ? -6.662 -12.234 -9.425 1.00 87.06 91 GLN A N 1
ATOM 652 C CA . GLN A 1 91 ? -6.840 -13.490 -8.683 1.00 87.06 91 GLN A CA 1
ATOM 653 C C . GLN A 1 91 ? -5.867 -13.652 -7.509 1.00 87.06 91 GLN A C 1
ATOM 655 O O . GLN A 1 91 ? -6.013 -14.592 -6.728 1.00 87.06 91 GLN A O 1
ATOM 660 N N . ASP A 1 92 ? -4.886 -12.761 -7.379 1.00 94.19 92 ASP A N 1
ATOM 661 C CA . ASP A 1 92 ? -3.854 -12.845 -6.356 1.00 94.19 92 ASP A CA 1
ATOM 662 C C . ASP A 1 92 ? -4.213 -11.970 -5.148 1.00 94.19 92 ASP A C 1
ATOM 664 O O . ASP A 1 92 ? -4.648 -10.822 -5.278 1.00 94.19 92 ASP A O 1
ATOM 668 N N . GLU A 1 93 ? -3.989 -12.501 -3.947 1.00 96.38 93 GLU A N 1
ATOM 669 C CA . GLU A 1 93 ? -4.158 -11.780 -2.687 1.00 96.38 93 GLU A CA 1
ATOM 670 C C . GLU A 1 93 ? -2.973 -12.066 -1.765 1.00 96.38 93 GLU A C 1
ATOM 672 O O . GLU A 1 93 ? -2.544 -13.210 -1.607 1.00 96.38 93 GLU A O 1
ATOM 677 N N . LEU A 1 94 ? -2.452 -11.017 -1.131 1.00 97.25 94 LEU A N 1
ATOM 678 C CA . LEU A 1 94 ? -1.435 -11.119 -0.091 1.00 97.25 94 LEU A CA 1
ATOM 679 C C . LEU A 1 94 ? -1.904 -10.383 1.153 1.00 97.25 94 LEU A C 1
ATOM 681 O O . LEU A 1 94 ? -2.518 -9.321 1.070 1.00 97.25 94 LEU A O 1
ATOM 685 N N . SER A 1 95 ? -1.592 -10.941 2.318 1.00 96.38 95 SER A N 1
ATOM 686 C CA . SER A 1 95 ? -2.030 -10.402 3.600 1.00 96.38 95 SER A CA 1
ATOM 687 C C . SER A 1 95 ? -0.947 -10.555 4.656 1.00 96.38 95 SER A C 1
ATOM 689 O O . SER A 1 95 ? -0.229 -11.553 4.684 1.00 96.38 95 SER A O 1
ATOM 691 N N . ALA A 1 96 ? -0.850 -9.569 5.543 1.00 95.19 96 ALA A N 1
ATOM 692 C CA . ALA A 1 96 ? -0.070 -9.647 6.769 1.00 95.19 96 ALA A CA 1
ATOM 693 C C . ALA A 1 96 ? -0.967 -9.372 7.975 1.00 95.19 96 ALA A C 1
ATOM 695 O O . ALA A 1 96 ? -1.868 -8.530 7.930 1.00 95.19 96 ALA A O 1
ATOM 696 N N . SER A 1 97 ? -0.706 -10.094 9.064 1.00 92.56 97 SER A N 1
ATOM 697 C CA . SER A 1 97 ? -1.370 -9.885 10.348 1.00 92.56 97 SER A CA 1
ATOM 698 C C . SER A 1 97 ? -0.384 -9.315 11.356 1.00 92.56 97 SER A C 1
ATOM 700 O O . SER A 1 97 ? 0.671 -9.892 11.602 1.00 92.56 97 SER A O 1
ATOM 702 N N . TYR A 1 98 ? -0.769 -8.203 11.962 1.00 89.81 98 TYR A N 1
ATOM 703 C CA . TYR A 1 98 ? -0.011 -7.472 12.959 1.00 89.81 98 TYR A CA 1
ATOM 704 C C . TYR A 1 98 ? -0.744 -7.506 14.284 1.00 89.81 98 TYR A C 1
ATOM 706 O O . TYR A 1 98 ? -1.982 -7.501 14.342 1.00 89.81 98 TYR A O 1
ATOM 714 N N . ARG A 1 99 ? 0.023 -7.514 15.370 1.00 80.69 99 ARG A N 1
ATOM 715 C CA . ARG A 1 99 ? -0.565 -7.239 16.673 1.00 80.69 99 ARG A CA 1
ATOM 716 C C . ARG A 1 99 ? -0.882 -5.743 16.746 1.00 80.69 99 ARG A C 1
ATOM 718 O O . ARG A 1 99 ? -0.646 -4.976 15.816 1.00 80.69 99 ARG A O 1
ATOM 725 N N . GLY A 1 100 ? -1.627 -5.363 17.772 1.00 71.81 100 GLY A N 1
ATOM 726 C CA . GLY A 1 100 ? -2.230 -4.039 17.827 1.00 71.81 100 GLY A CA 1
ATOM 727 C C . GLY A 1 100 ? -1.296 -2.893 18.164 1.00 71.81 100 GLY A C 1
ATOM 728 O O . GLY A 1 100 ? -1.811 -1.793 18.378 1.00 71.81 100 GLY A O 1
ATOM 729 N N . ASP A 1 101 ? 0.010 -3.148 18.246 1.00 72.12 101 ASP A N 1
ATOM 730 C CA . ASP A 1 101 ? 1.002 -2.146 18.585 1.00 72.12 101 ASP A CA 1
ATOM 731 C C . ASP A 1 101 ? 1.337 -1.289 17.352 1.00 72.12 101 ASP A C 1
ATOM 733 O O . ASP A 1 101 ? 1.412 -1.792 16.226 1.00 72.12 101 ASP A O 1
ATOM 737 N N . PRO A 1 102 ? 1.546 0.026 17.515 1.00 64.38 102 PRO A N 1
ATOM 738 C CA . PRO A 1 102 ? 2.044 0.873 16.437 1.00 64.38 102 PRO A CA 1
ATOM 739 C C . PRO A 1 102 ? 3.409 0.421 15.878 1.00 64.38 102 PRO A C 1
ATOM 741 O O . PRO A 1 102 ? 3.749 0.777 14.757 1.00 64.38 102 PRO A O 1
ATOM 744 N N . SER A 1 103 ? 4.206 -0.368 16.586 1.00 72.50 103 SER A N 1
ATOM 745 C CA . SER A 1 103 ? 5.502 -0.835 16.074 1.00 72.50 103 SER A CA 1
ATOM 746 C C . SER A 1 103 ? 5.385 -2.051 15.151 1.00 72.50 103 SER A C 1
ATOM 748 O O . SER A 1 103 ? 6.328 -2.349 14.423 1.00 72.50 103 SER A O 1
ATOM 750 N N . ASP A 1 104 ? 4.239 -2.741 15.147 1.00 68.44 104 ASP A N 1
ATOM 751 C CA . ASP A 1 104 ? 4.107 -4.056 14.508 1.00 68.44 104 ASP A CA 1
ATOM 752 C C . ASP A 1 104 ? 4.118 -3.998 12.973 1.00 68.44 104 ASP A C 1
ATOM 754 O O . ASP A 1 104 ? 4.381 -5.007 12.329 1.00 68.44 104 ASP A O 1
ATOM 758 N N . GLY A 1 105 ? 3.901 -2.828 12.370 1.00 80.44 105 GLY A N 1
ATOM 759 C CA . GLY A 1 105 ? 3.853 -2.645 10.920 1.00 80.44 105 GLY A CA 1
ATOM 760 C C . GLY A 1 105 ? 2.505 -2.117 10.430 1.00 80.44 105 GLY A C 1
ATOM 761 O O . GLY A 1 105 ? 1.491 -2.124 11.134 1.00 80.44 105 GLY A O 1
ATOM 762 N N . TYR A 1 106 ? 2.515 -1.592 9.204 1.00 90.31 106 TYR A N 1
ATOM 763 C CA . TYR A 1 106 ? 1.412 -0.801 8.648 1.00 90.31 106 TYR A CA 1
ATOM 764 C C . TYR A 1 106 ? 1.079 -1.132 7.197 1.00 90.31 106 TYR A C 1
ATOM 766 O O . TYR A 1 106 ? 0.208 -0.482 6.628 1.00 90.31 106 TYR A O 1
ATOM 774 N N . SER A 1 107 ? 1.741 -2.115 6.592 1.00 94.94 107 SER A N 1
ATOM 775 C CA . SER A 1 107 ? 1.588 -2.399 5.165 1.00 94.94 107 SER A CA 1
ATOM 776 C C . SER A 1 107 ? 1.346 -3.876 4.917 1.00 94.94 107 SER A C 1
ATOM 778 O O . SER A 1 107 ? 1.854 -4.706 5.652 1.00 94.94 107 SER A O 1
ATOM 780 N N . SER A 1 108 ? 0.616 -4.237 3.870 1.00 96.75 108 SER A N 1
ATOM 781 C CA . SER A 1 108 ? 0.657 -5.611 3.369 1.00 96.75 108 SER A CA 1
ATOM 782 C C . SER A 1 108 ? 2.020 -5.895 2.717 1.00 96.75 108 SER A C 1
ATOM 784 O O . SER A 1 108 ? 2.749 -4.956 2.367 1.00 96.75 108 SER A O 1
ATOM 786 N N . PRO A 1 109 ? 2.354 -7.172 2.472 1.00 97.44 109 PRO A N 1
ATOM 787 C CA . PRO A 1 109 ? 3.373 -7.513 1.494 1.00 97.44 109 PRO A CA 1
ATOM 788 C C . PRO A 1 109 ? 3.005 -6.940 0.121 1.00 97.44 109 PRO A C 1
ATOM 790 O O . PRO A 1 109 ? 1.828 -6.701 -0.176 1.00 97.44 109 PRO A O 1
ATOM 793 N N . MET A 1 110 ? 4.015 -6.717 -0.709 1.00 97.94 110 MET A N 1
ATOM 794 C CA . MET A 1 110 ? 3.856 -6.232 -2.070 1.00 97.94 110 MET A CA 1
ATOM 795 C C . MET A 1 110 ? 3.324 -7.333 -2.977 1.00 97.94 110 MET A C 1
ATOM 797 O O . MET A 1 110 ? 3.806 -8.466 -2.953 1.00 97.94 110 MET A O 1
ATOM 801 N N . LEU A 1 111 ? 2.365 -6.971 -3.821 1.00 98.19 111 LEU A N 1
ATOM 802 C CA . LEU A 1 111 ? 1.865 -7.798 -4.905 1.00 98.19 111 LEU A CA 1
ATOM 803 C C . LEU A 1 111 ? 2.388 -7.253 -6.237 1.00 98.19 111 LEU A C 1
ATOM 805 O O . LEU A 1 111 ? 2.313 -6.050 -6.495 1.00 98.19 111 LEU A O 1
ATOM 809 N N . ALA A 1 112 ? 2.938 -8.134 -7.072 1.00 97.62 112 ALA A N 1
ATOM 810 C CA . ALA A 1 112 ? 3.446 -7.771 -8.389 1.00 97.62 112 ALA A CA 1
ATOM 811 C C . ALA A 1 112 ? 2.309 -7.268 -9.283 1.00 97.62 112 ALA A C 1
ATOM 813 O O . ALA A 1 112 ? 1.323 -7.970 -9.484 1.00 97.62 112 ALA A O 1
ATOM 814 N N . ALA A 1 113 ? 2.456 -6.064 -9.833 1.00 95.75 113 ALA A N 1
ATOM 815 C CA . ALA A 1 113 ? 1.445 -5.454 -10.684 1.00 95.75 113 ALA A CA 1
ATOM 816 C C . ALA A 1 113 ? 2.083 -4.427 -11.626 1.00 95.75 113 ALA A C 1
ATOM 818 O O . ALA A 1 113 ? 2.719 -3.467 -11.195 1.00 95.75 113 ALA A O 1
ATOM 819 N N . SER A 1 114 ? 1.883 -4.591 -12.933 1.00 93.12 114 SER A N 1
ATOM 820 C CA . SER A 1 114 ? 2.361 -3.626 -13.935 1.00 93.12 114 SER A CA 1
ATOM 821 C C . SER A 1 114 ? 1.550 -2.325 -13.946 1.00 93.12 114 SER A C 1
ATOM 823 O O . SER A 1 114 ? 2.019 -1.307 -14.453 1.00 93.12 114 SER A O 1
ATOM 825 N N . SER A 1 115 ? 0.340 -2.345 -13.382 1.00 93.88 115 SER A N 1
ATOM 826 C CA . SER A 1 115 ? -0.517 -1.177 -13.197 1.00 93.88 115 SER A CA 1
ATOM 827 C C . SER A 1 115 ? -1.366 -1.343 -11.935 1.00 93.88 115 SER A C 1
ATOM 829 O O . SER A 1 115 ? -1.654 -2.477 -11.562 1.00 93.88 115 SER A O 1
ATOM 831 N N . PRO A 1 116 ? -1.835 -0.252 -11.310 1.00 94.69 116 PRO A N 1
ATOM 832 C CA . PRO A 1 116 ? -2.688 -0.342 -10.129 1.00 94.69 116 PRO A CA 1
ATOM 833 C C . PRO A 1 116 ? -4.159 -0.656 -10.451 1.00 94.69 116 PRO A C 1
ATOM 835 O O . PRO A 1 116 ? -4.974 -0.756 -9.540 1.00 94.69 116 PRO A O 1
ATOM 838 N N . ARG A 1 117 ? -4.540 -0.774 -11.731 1.00 94.00 117 ARG A N 1
ATOM 839 C CA . ARG A 1 117 ? -5.932 -1.038 -12.131 1.00 94.00 117 ARG A CA 1
ATOM 840 C C . ARG A 1 117 ? -6.380 -2.412 -11.641 1.00 94.00 117 ARG A C 1
ATOM 842 O O . ARG A 1 117 ? -5.608 -3.356 -11.690 1.00 94.00 117 ARG A O 1
ATOM 849 N N . GLY A 1 118 ? -7.623 -2.507 -11.180 1.00 92.06 118 GLY A N 1
ATOM 850 C CA . GLY A 1 118 ? -8.179 -3.728 -10.594 1.00 92.06 118 GLY A CA 1
ATOM 851 C C . GLY A 1 118 ? -7.688 -4.026 -9.174 1.00 92.06 118 GLY A C 1
ATOM 852 O O . GLY A 1 118 ? -8.309 -4.838 -8.492 1.00 92.06 118 GLY A O 1
ATOM 853 N N . ALA A 1 119 ? -6.644 -3.341 -8.694 1.00 96.25 119 ALA A N 1
ATOM 854 C CA . ALA A 1 119 ? -6.124 -3.559 -7.356 1.00 96.25 119 ALA A CA 1
ATOM 855 C C . ALA A 1 119 ? -7.032 -2.947 -6.282 1.00 96.25 119 ALA A C 1
ATOM 857 O O . ALA A 1 119 ? -7.624 -1.876 -6.461 1.00 96.25 119 ALA A O 1
ATOM 858 N N . GLU A 1 120 ? -7.102 -3.629 -5.144 1.00 97.06 120 GLU A N 1
ATOM 859 C CA . GLU A 1 120 ? -7.895 -3.261 -3.982 1.00 97.06 120 GLU A CA 1
ATOM 860 C C . GLU A 1 120 ? -7.070 -3.435 -2.704 1.00 97.06 120 GLU A C 1
ATOM 862 O O . GLU A 1 120 ? -6.580 -4.525 -2.405 1.00 97.06 120 GLU A O 1
ATOM 867 N N . ALA A 1 121 ? -6.927 -2.355 -1.937 1.00 97.81 121 ALA A N 1
ATOM 868 C CA . ALA A 1 121 ? -6.275 -2.360 -0.637 1.00 97.81 121 ALA A CA 1
ATOM 869 C C . ALA A 1 121 ? -7.316 -2.467 0.476 1.00 97.81 121 ALA A C 1
ATOM 871 O O . ALA A 1 121 ? -8.241 -1.658 0.555 1.00 97.81 121 ALA A O 1
ATOM 872 N N . CYS A 1 122 ? -7.125 -3.424 1.373 1.00 96.00 122 CYS A N 1
ATOM 873 C CA . CYS A 1 122 ? -7.999 -3.676 2.505 1.00 96.00 122 CYS A CA 1
ATOM 874 C C . CYS A 1 122 ? -7.225 -3.655 3.822 1.00 96.00 122 CYS A C 1
ATOM 876 O O . CYS A 1 122 ? -6.029 -3.951 3.890 1.00 96.00 122 CYS A O 1
ATOM 878 N N . ALA A 1 123 ? -7.942 -3.339 4.895 1.00 94.56 123 ALA A N 1
ATOM 879 C CA . ALA A 1 123 ? -7.476 -3.510 6.256 1.00 94.56 123 ALA A CA 1
ATOM 880 C C . ALA A 1 123 ? -8.629 -3.848 7.195 1.00 94.56 123 ALA A C 1
ATOM 882 O O . ALA A 1 123 ? -9.754 -3.384 7.015 1.00 94.56 123 ALA A O 1
ATOM 883 N N . LYS A 1 124 ? -8.336 -4.625 8.233 1.00 92.25 124 LYS A N 1
ATOM 884 C CA . LYS A 1 124 ? -9.218 -4.869 9.370 1.00 92.25 124 LYS A CA 1
ATOM 885 C C . LYS A 1 124 ? -8.488 -4.471 10.639 1.00 92.25 124 LYS A C 1
ATOM 887 O O . LYS A 1 124 ? -7.485 -5.094 10.964 1.00 92.25 124 LYS A O 1
ATOM 892 N N . VAL A 1 125 ? -9.009 -3.485 11.363 1.00 87.81 125 VAL A N 1
ATOM 893 C CA . VAL A 1 125 ? -8.461 -3.004 12.641 1.00 87.81 125 VAL A CA 1
ATOM 894 C C . VAL A 1 125 ? -9.563 -3.077 13.690 1.00 87.81 125 VAL A C 1
ATOM 896 O O . VAL A 1 125 ? -10.667 -2.583 13.459 1.00 87.81 125 VAL A O 1
ATOM 899 N N . GLY A 1 126 ? -9.301 -3.740 14.821 1.00 84.00 126 GLY A N 1
ATOM 900 C CA . GLY A 1 126 ? -10.277 -3.836 15.919 1.00 84.00 126 GLY A CA 1
ATOM 901 C C . GLY A 1 126 ? -11.628 -4.432 15.494 1.00 84.00 126 GLY A C 1
ATOM 902 O O . GLY A 1 126 ? -12.676 -3.962 15.920 1.00 84.00 126 GLY A O 1
ATOM 903 N N . GLY A 1 127 ? -11.617 -5.408 14.578 1.00 83.62 127 GLY A N 1
ATOM 904 C CA . GLY A 1 127 ? -12.831 -6.029 14.027 1.00 83.62 127 GLY A CA 1
ATOM 905 C C . GLY A 1 127 ? -13.540 -5.227 12.927 1.00 83.62 127 GLY A C 1
ATOM 906 O O . GLY A 1 127 ? -14.446 -5.757 12.292 1.00 83.62 127 GLY A O 1
ATOM 907 N N . THR A 1 128 ? -13.108 -3.996 12.638 1.00 88.06 128 THR A N 1
ATOM 908 C CA . THR A 1 128 ? -13.696 -3.158 11.583 1.00 88.06 128 THR A CA 1
ATOM 909 C C . THR A 1 128 ? -12.885 -3.235 10.294 1.00 88.06 128 THR A C 1
ATOM 911 O O . THR A 1 128 ? -11.724 -2.822 10.271 1.00 88.06 128 THR A O 1
ATOM 914 N N . SER A 1 129 ? -13.513 -3.700 9.208 1.00 91.56 129 SER A N 1
ATOM 915 C CA . SER A 1 129 ? -12.900 -3.764 7.874 1.00 91.56 129 SER A CA 1
ATOM 916 C C . SER A 1 129 ? -13.135 -2.498 7.043 1.00 91.56 129 SER A C 1
ATOM 918 O O . SER A 1 129 ? -14.242 -1.952 7.013 1.00 91.56 129 SER A O 1
ATOM 920 N N . ALA A 1 130 ? -12.112 -2.066 6.313 1.00 93.50 130 ALA A N 1
ATOM 921 C CA . ALA A 1 130 ? -12.146 -0.979 5.346 1.00 93.50 130 ALA A CA 1
ATOM 922 C C . ALA A 1 130 ? -11.363 -1.389 4.093 1.00 93.50 130 ALA A C 1
ATOM 924 O O . ALA A 1 130 ? -10.213 -1.801 4.203 1.00 93.50 130 ALA A O 1
ATOM 925 N N . CYS A 1 131 ? -11.982 -1.266 2.922 1.00 95.88 131 CYS A N 1
ATOM 926 C CA . CYS A 1 131 ? -11.352 -1.553 1.637 1.00 95.88 131 CYS A CA 1
ATOM 927 C C . CYS A 1 131 ? -11.507 -0.358 0.704 1.00 95.88 131 CYS A C 1
ATOM 929 O O . CYS A 1 131 ? -12.554 0.305 0.696 1.00 95.88 131 CYS A O 1
ATOM 931 N N . THR A 1 132 ? -10.474 -0.081 -0.085 1.00 94.31 132 THR A N 1
ATOM 932 C CA . THR A 1 132 ? -10.637 0.735 -1.287 1.00 94.31 132 THR A CA 1
ATOM 933 C C . THR A 1 132 ? -11.601 0.011 -2.234 1.00 94.31 132 THR A C 1
ATOM 935 O O . THR A 1 132 ? -11.907 -1.156 -2.033 1.00 94.31 132 THR A O 1
ATOM 938 N N . GLY A 1 133 ? -12.163 0.692 -3.234 1.00 88.31 133 GLY A N 1
ATOM 939 C CA . GLY A 1 133 ? -12.741 -0.052 -4.362 1.00 88.31 133 GLY A CA 1
ATOM 940 C C . GLY A 1 133 ? -11.620 -0.580 -5.266 1.00 88.31 133 GLY A C 1
ATOM 941 O O . GLY A 1 133 ? -10.510 -0.037 -5.189 1.00 88.31 133 GLY A O 1
ATOM 942 N N . PRO A 1 134 ? -11.895 -1.557 -6.147 1.00 84.75 134 PRO A N 1
ATOM 943 C CA . PRO A 1 134 ? -10.968 -1.904 -7.213 1.00 84.75 134 PRO A CA 1
ATOM 944 C C . PRO A 1 134 ? -10.777 -0.689 -8.123 1.00 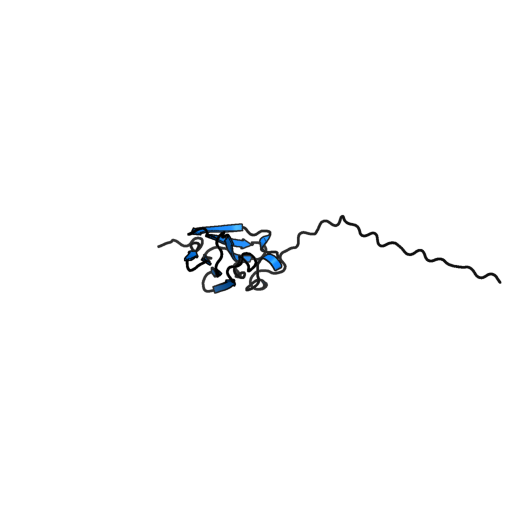84.75 134 PRO A C 1
ATOM 946 O O . PRO A 1 134 ? -11.745 -0.066 -8.575 1.00 84.75 134 PRO A O 1
ATOM 949 N N . LEU A 1 135 ? -9.528 -0.316 -8.388 1.00 81.25 135 LEU A N 1
ATOM 950 C CA . LEU A 1 135 ? -9.243 0.861 -9.205 1.00 81.25 135 LEU A CA 1
ATOM 951 C C . LEU A 1 135 ? -9.715 0.688 -10.646 1.00 81.25 135 LEU A C 1
ATOM 953 O O . LEU A 1 135 ? -9.269 -0.208 -11.358 1.00 81.25 135 LEU A O 1
ATOM 957 N N . GLY A 1 136 ? -10.595 1.585 -11.091 1.00 74.00 136 GLY A N 1
ATOM 958 C CA . GLY A 1 136 ? -11.181 1.528 -12.432 1.00 74.00 136 GLY A CA 1
ATOM 959 C C . GLY A 1 136 ? -12.265 0.458 -12.604 1.00 74.00 136 GLY A C 1
ATOM 960 O O . GLY A 1 136 ? -12.771 0.309 -13.712 1.00 74.00 136 GLY A O 1
ATOM 961 N N . GLY A 1 137 ? -12.645 -0.257 -11.539 1.00 62.88 137 GLY A N 1
ATOM 962 C CA . GLY A 1 137 ? -13.830 -1.109 -11.532 1.00 62.88 137 GLY A CA 1
ATOM 963 C C . GLY A 1 137 ? -15.080 -0.291 -11.211 1.00 62.88 137 GLY A C 1
ATOM 964 O O . GLY A 1 137 ? -15.110 0.455 -10.230 1.00 62.88 137 GLY A O 1
ATOM 965 N N . SER A 1 138 ? -16.127 -0.417 -12.025 1.00 48.44 138 SER A N 1
ATOM 966 C CA . SER A 1 138 ? -17.452 0.114 -11.704 1.00 48.44 138 SER A CA 1
ATOM 967 C C . SER A 1 138 ? -17.985 -0.624 -10.476 1.00 48.44 138 SER A C 1
ATOM 969 O O . SER A 1 138 ? -18.233 -1.827 -10.531 1.00 48.44 138 SER A O 1
ATOM 971 N N . ARG A 1 139 ? -18.179 0.092 -9.363 1.00 53.66 139 ARG A N 1
ATOM 972 C CA . ARG A 1 139 ? -19.028 -0.396 -8.269 1.00 53.66 139 ARG A CA 1
ATOM 973 C C . ARG A 1 139 ? -20.432 -0.585 -8.853 1.00 53.66 139 ARG A C 1
ATOM 975 O O . ARG A 1 139 ? -21.035 0.409 -9.250 1.00 53.66 139 ARG A O 1
ATOM 982 N N . SER A 1 140 ? -20.880 -1.832 -8.993 1.00 41.19 140 SER A N 1
ATOM 983 C CA . SER A 1 140 ? -22.282 -2.151 -9.306 1.00 41.19 140 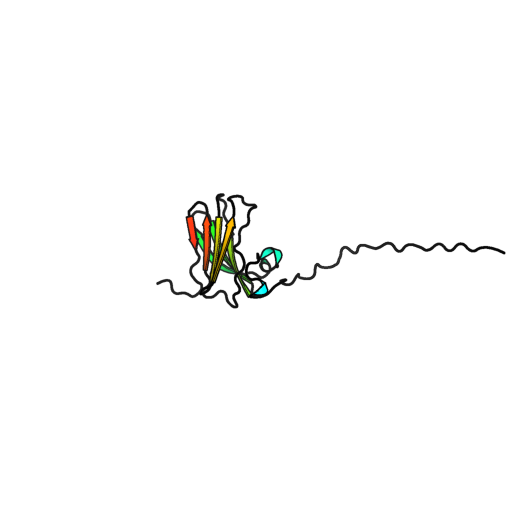SER A CA 1
ATOM 984 C C . SER A 1 140 ? -23.108 -2.152 -8.029 1.00 41.19 140 SER A C 1
ATOM 986 O O . SER A 1 140 ? -22.553 -2.586 -6.993 1.00 41.19 140 SER A O 1
#

Sequence (140 aa):
MAATVVVTAGAADVLDPDQPAAPTSASCRGRDCQGQFPTPEACGRDARTESTVTRAGQVVLLRFSPSCATVWSEVRTRTGGARAISIRSDQDELSASYRGDPSDGYSSPMLAASSPRGAEACAKVGGTSACTGPLGGSRS

Radius of gyration: 23.22 Å; chains: 1; bounding box: 101×28×32 Å

Foldseek 3Di:
DDDDDDDDDDDDPDPDPPDDPPPPQFPAAFPRQFQPDCVVRVQVVQKDFLWWDDDPQKIWTWIAGQRRQWTKIFIDGPFFAKKWKWKDADHDIFIDIFGRDPVRHGMTRIHGHNDQAQMKIWMAGPNDIDMTGGHPDDPD